Protein AF-B4VS98-F1 (afdb_monomer)

Structure (mmCIF, N/CA/C/O backbone):
data_AF-B4VS98-F1
#
_entry.id   AF-B4VS98-F1
#
loop_
_atom_site.group_PDB
_atom_site.id
_atom_site.type_symbol
_atom_site.label_atom_id
_atom_site.label_alt_id
_atom_site.label_comp_id
_atom_site.label_asym_id
_atom_site.label_entity_id
_atom_site.label_seq_id
_atom_site.pdbx_PDB_ins_code
_atom_site.Cartn_x
_atom_site.Cartn_y
_atom_site.Cartn_z
_atom_site.occupancy
_atom_site.B_iso_or_equiv
_atom_site.auth_seq_id
_atom_site.auth_comp_id
_atom_site.auth_asym_id
_atom_site.auth_atom_id
_atom_site.pdbx_PDB_model_num
ATOM 1 N N . MET A 1 1 ? -3.951 10.977 -19.356 1.00 37.91 1 MET A N 1
ATOM 2 C CA . MET A 1 1 ? -4.788 10.854 -18.147 1.00 37.91 1 MET A CA 1
ATOM 3 C C . MET A 1 1 ? -4.475 9.495 -17.554 1.00 37.91 1 MET A C 1
ATOM 5 O O . MET A 1 1 ? -4.902 8.484 -18.101 1.00 37.91 1 MET A O 1
ATOM 9 N N . GLU A 1 2 ? -3.568 9.469 -16.582 1.00 43.06 2 GLU A N 1
ATOM 10 C CA . GLU A 1 2 ? -3.056 8.234 -15.985 1.00 43.06 2 GLU A CA 1
ATOM 11 C C . GLU A 1 2 ? -4.190 7.572 -15.198 1.00 43.06 2 GLU A C 1
ATOM 13 O O . GLU A 1 2 ? -4.760 8.161 -14.283 1.00 43.06 2 GLU A O 1
ATOM 18 N N . ARG A 1 3 ? -4.609 6.384 -15.646 1.00 45.91 3 ARG A N 1
ATOM 19 C CA . ARG A 1 3 ? -5.697 5.620 -15.032 1.00 45.91 3 ARG A CA 1
ATOM 20 C C . ARG A 1 3 ? -5.155 4.926 -13.791 1.00 45.91 3 ARG A C 1
ATOM 22 O O . ARG A 1 3 ? -4.780 3.762 -13.846 1.00 45.91 3 ARG A O 1
ATOM 29 N N . GLY A 1 4 ? -5.098 5.661 -12.690 1.00 53.59 4 GLY A N 1
ATOM 30 C CA . GLY A 1 4 ? -5.003 5.059 -11.373 1.00 53.59 4 GLY A CA 1
ATOM 31 C C . GLY A 1 4 ? -6.244 4.202 -11.118 1.00 53.59 4 GLY A C 1
ATOM 32 O O . GLY A 1 4 ? -7.369 4.686 -11.257 1.00 53.59 4 GLY A O 1
ATOM 33 N N . PHE A 1 5 ? -6.059 2.915 -10.825 1.00 59.94 5 PHE A N 1
ATOM 34 C CA . PHE A 1 5 ? -7.176 2.016 -10.541 1.00 59.94 5 PHE A CA 1
ATOM 35 C C . PHE A 1 5 ? -7.534 2.099 -9.053 1.00 59.94 5 PHE A C 1
ATOM 37 O O . PHE A 1 5 ? -6.648 1.919 -8.213 1.00 59.94 5 PHE A O 1
ATOM 44 N N . PRO A 1 6 ? -8.806 2.377 -8.712 1.00 66.94 6 PRO A N 1
ATOM 45 C CA . PRO A 1 6 ? -9.226 2.491 -7.328 1.00 66.94 6 PRO A CA 1
ATOM 46 C C . PRO A 1 6 ? -9.362 1.113 -6.675 1.00 66.94 6 PRO A C 1
ATOM 48 O O . PRO A 1 6 ? -10.297 0.369 -6.973 1.00 66.94 6 PRO A O 1
ATOM 51 N N . ASP A 1 7 ? -8.468 0.792 -5.745 1.00 70.19 7 AS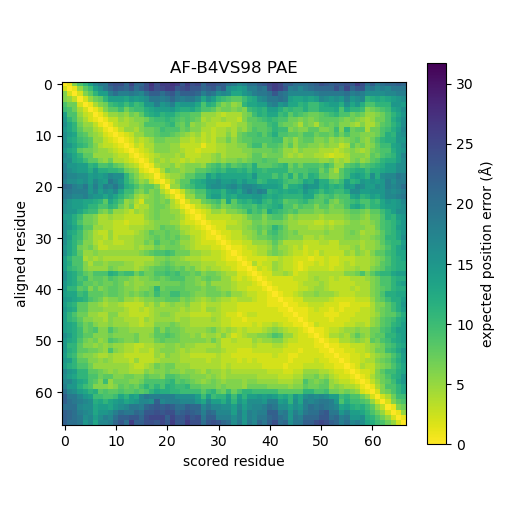P A N 1
ATOM 52 C CA . ASP A 1 7 ? -8.468 -0.475 -5.016 1.00 70.19 7 ASP A CA 1
ATOM 53 C C . ASP A 1 7 ? -8.904 -0.251 -3.557 1.00 70.19 7 ASP A C 1
ATOM 55 O O . ASP A 1 7 ? -8.242 0.484 -2.815 1.00 70.19 7 ASP A O 1
ATOM 59 N N . PRO A 1 8 ? -10.026 -0.842 -3.104 1.00 75.12 8 PRO A N 1
ATOM 60 C CA . PRO A 1 8 ? -10.495 -0.647 -1.741 1.00 75.12 8 PRO A CA 1
ATOM 61 C C . PRO A 1 8 ? -9.703 -1.496 -0.736 1.00 75.12 8 PRO A C 1
ATOM 63 O O . PRO A 1 8 ? -9.436 -2.690 -0.929 1.00 75.12 8 PRO A O 1
ATOM 66 N N . VAL A 1 9 ? -9.390 -0.895 0.410 1.00 76.38 9 VAL A N 1
ATOM 67 C CA . VAL A 1 9 ? -8.738 -1.574 1.539 1.00 76.38 9 VAL A CA 1
ATOM 68 C C . VAL A 1 9 ? -9.665 -2.617 2.169 1.00 76.38 9 VAL A C 1
ATOM 70 O O . VAL A 1 9 ? -10.769 -2.312 2.613 1.00 76.38 9 VAL A O 1
ATOM 73 N N . LYS A 1 10 ? -9.197 -3.862 2.313 1.00 76.75 10 LYS A N 1
ATOM 74 C CA . LYS A 1 10 ? -9.982 -4.963 2.903 1.00 76.75 10 LYS A CA 1
ATOM 75 C C . LYS A 1 10 ? -10.100 -4.860 4.430 1.00 76.75 10 LYS A C 1
ATOM 77 O O . LYS A 1 10 ? -11.073 -5.334 5.017 1.00 76.75 10 LYS A O 1
ATOM 82 N N . SER A 1 11 ? -9.102 -4.268 5.087 1.00 73.38 11 SER A N 1
ATOM 83 C CA . SER A 1 11 ? -9.022 -4.122 6.549 1.00 73.38 11 SER A CA 1
ATOM 84 C C . SER A 1 11 ? -8.065 -2.996 6.931 1.00 73.38 11 SER A C 1
ATOM 86 O O . SER A 1 11 ? -7.066 -2.835 6.233 1.00 73.38 11 SER A O 1
ATOM 88 N N . LYS A 1 12 ? -8.316 -2.298 8.054 1.00 79.06 12 LYS A N 1
ATOM 89 C CA . LYS A 1 12 ? -7.476 -1.189 8.549 1.00 79.06 12 LYS A CA 1
ATOM 90 C C . LYS A 1 12 ? -5.982 -1.491 8.384 1.00 79.06 12 LYS A C 1
ATOM 92 O O . LYS A 1 12 ? -5.501 -2.512 8.883 1.00 79.06 12 LYS A O 1
ATOM 97 N N . THR A 1 13 ? -5.261 -0.610 7.701 1.00 78.19 13 THR A N 1
ATOM 98 C CA . THR A 1 13 ? -3.824 -0.756 7.455 1.00 78.19 13 THR A CA 1
ATOM 99 C C . THR A 1 13 ? -3.110 0.564 7.683 1.00 78.19 13 THR A C 1
ATOM 101 O O . THR A 1 13 ? -3.676 1.633 7.488 1.00 78.19 13 THR A O 1
ATOM 104 N N . ASN A 1 14 ? -1.859 0.491 8.122 1.00 81.19 14 ASN A N 1
ATOM 105 C CA . ASN A 1 14 ? -1.034 1.682 8.267 1.00 81.19 14 ASN A CA 1
ATOM 106 C C . ASN A 1 14 ? -0.345 1.946 6.934 1.00 81.19 14 ASN A C 1
ATOM 108 O O . ASN A 1 14 ? 0.287 1.032 6.394 1.00 81.19 14 ASN A O 1
ATOM 112 N N . LEU A 1 15 ? -0.455 3.177 6.450 1.00 78.31 15 LEU A N 1
ATOM 113 C CA . LEU A 1 15 ? 0.367 3.666 5.361 1.00 78.31 15 LEU A CA 1
ATOM 114 C C . LEU A 1 15 ? 1.815 3.790 5.849 1.00 78.31 15 LEU A C 1
ATOM 116 O O . LEU A 1 15 ? 2.093 4.081 7.022 1.00 78.31 15 LEU A O 1
ATOM 120 N N . ARG A 1 16 ? 2.754 3.494 4.958 1.00 80.12 16 ARG A N 1
ATOM 121 C CA . ARG A 1 16 ? 4.187 3.586 5.228 1.00 80.12 16 ARG A CA 1
ATOM 122 C C . ARG A 1 16 ? 4.843 4.460 4.184 1.00 80.12 16 ARG A C 1
ATOM 124 O O . ARG A 1 16 ? 4.455 4.416 3.028 1.00 80.12 16 ARG A O 1
ATOM 131 N N . SER A 1 17 ? 5.857 5.217 4.579 1.00 73.88 17 SER A N 1
ATOM 132 C CA . SER A 1 17 ? 6.551 6.110 3.646 1.00 73.88 17 SER A CA 1
ATOM 133 C C . SER A 1 17 ? 7.427 5.316 2.672 1.00 73.88 17 SER A C 1
ATOM 135 O O . SER A 1 17 ? 7.744 5.791 1.592 1.00 73.88 17 SER A O 1
ATOM 137 N N . LEU A 1 18 ? 7.831 4.103 3.067 1.00 71.19 18 LEU A N 1
ATOM 138 C CA . LEU A 1 18 ? 8.713 3.206 2.320 1.00 71.19 18 LEU A CA 1
ATOM 139 C C . LEU A 1 18 ? 8.260 1.750 2.492 1.00 71.19 18 LEU A C 1
ATOM 141 O O . LEU A 1 18 ? 7.784 1.373 3.575 1.00 71.19 18 LEU A O 1
ATOM 145 N N . SER A 1 19 ? 8.478 0.931 1.460 1.00 62.94 19 SER A N 1
ATOM 146 C CA . SER A 1 19 ? 8.257 -0.519 1.459 1.00 62.94 19 SER A CA 1
ATOM 147 C C . SER A 1 19 ? 8.930 -1.159 2.688 1.00 62.94 19 SER A C 1
ATOM 149 O O . SER A 1 19 ? 10.145 -1.151 2.878 1.00 62.94 19 SER A O 1
ATOM 151 N N . GLY A 1 20 ? 8.121 -1.636 3.638 1.00 61.91 20 GLY A N 1
ATOM 152 C CA . GLY A 1 20 ? 8.607 -2.331 4.837 1.00 61.91 20 GLY A CA 1
ATOM 153 C C . GLY A 1 20 ? 9.079 -1.470 6.013 1.00 61.91 20 GLY A C 1
ATOM 154 O O . GLY A 1 20 ? 9.321 -2.031 7.082 1.00 61.91 20 GLY A O 1
ATOM 155 N N . ARG A 1 21 ? 9.168 -0.137 5.893 1.00 67.38 21 ARG A N 1
ATOM 156 C CA . ARG A 1 21 ? 9.793 0.722 6.929 1.00 67.38 21 ARG A CA 1
ATOM 157 C C . ARG A 1 21 ? 8.794 1.605 7.689 1.00 67.38 21 ARG A C 1
ATOM 159 O O . ARG A 1 21 ? 7.732 1.119 8.077 1.00 67.38 21 ARG A O 1
ATOM 166 N N . GLN A 1 22 ? 9.171 2.844 8.025 1.00 65.44 22 GLN A N 1
ATOM 167 C CA . GLN A 1 22 ? 8.451 3.707 8.964 1.00 65.44 22 GLN A CA 1
ATOM 168 C C . GLN A 1 22 ? 6.994 3.940 8.541 1.00 65.44 22 GLN A C 1
ATOM 170 O O . GLN A 1 22 ? 6.687 4.193 7.377 1.00 65.44 22 GLN A O 1
ATOM 175 N N . LYS A 1 23 ? 6.096 3.827 9.525 1.00 68.81 23 LYS A N 1
ATOM 176 C CA . LYS A 1 23 ? 4.682 4.189 9.393 1.00 68.81 23 LYS A CA 1
ATOM 177 C C . LYS A 1 23 ? 4.607 5.705 9.207 1.00 68.81 23 LYS A C 1
ATOM 179 O O . LYS A 1 23 ? 5.246 6.415 9.978 1.00 68.81 23 LYS A O 1
ATOM 184 N N . THR A 1 24 ? 3.810 6.189 8.258 1.00 67.38 24 THR A N 1
ATOM 185 C CA . THR A 1 24 ? 3.552 7.637 8.113 1.00 67.38 24 THR A CA 1
ATOM 186 C C . THR A 1 24 ? 2.703 8.183 9.263 1.00 67.38 24 THR A C 1
ATOM 188 O O . THR A 1 24 ? 2.621 9.387 9.45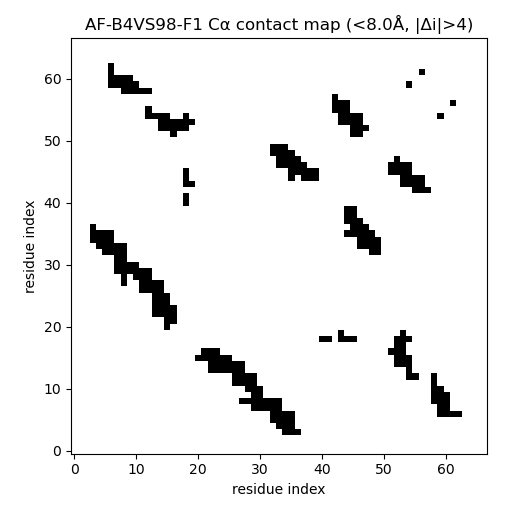4 1.00 67.38 24 THR A O 1
ATOM 191 N N . GLY A 1 25 ? 2.065 7.299 10.039 1.00 68.75 25 GLY A N 1
ATOM 192 C CA . GLY A 1 25 ? 1.046 7.659 11.027 1.00 68.75 25 GLY A CA 1
ATOM 193 C C . GLY A 1 25 ? -0.363 7.683 10.429 1.00 68.75 25 GLY A C 1
ATOM 194 O O . GLY A 1 25 ? -1.338 7.574 11.169 1.00 68.75 25 GLY A O 1
ATOM 195 N N . THR A 1 26 ? -0.477 7.712 9.099 1.00 77.12 26 THR A N 1
ATOM 196 C CA . THR A 1 26 ? -1.751 7.646 8.384 1.00 77.12 26 THR A CA 1
ATOM 197 C C . THR A 1 26 ? -2.301 6.220 8.427 1.00 77.12 26 THR A C 1
ATOM 199 O O . THR A 1 26 ? -1.660 5.256 7.995 1.00 77.12 26 THR A O 1
ATOM 202 N N . VAL A 1 27 ? -3.511 6.068 8.964 1.00 80.62 27 VAL A N 1
ATOM 203 C CA . VAL A 1 27 ? -4.230 4.790 9.006 1.00 80.62 27 VAL A CA 1
ATOM 204 C C . VAL A 1 27 ? -5.317 4.812 7.946 1.00 80.62 27 VAL A C 1
ATOM 206 O O . VAL A 1 27 ? -6.289 5.555 8.056 1.00 80.62 27 VAL A O 1
ATOM 209 N N . LEU A 1 28 ? -5.177 3.950 6.947 1.00 82.25 28 LEU A N 1
ATOM 210 C CA . LEU A 1 28 ? -6.200 3.727 5.938 1.00 82.25 28 LEU A CA 1
ATOM 211 C C . LEU A 1 28 ? -7.268 2.820 6.539 1.00 82.25 28 LEU A C 1
ATOM 213 O O . LEU A 1 28 ? -6.970 1.747 7.083 1.00 82.25 28 LEU A O 1
ATOM 217 N N . GLN A 1 29 ? -8.517 3.272 6.489 1.00 82.50 29 GLN A N 1
ATOM 218 C CA . GLN A 1 29 ? -9.636 2.501 7.001 1.00 82.50 29 GLN A CA 1
ATOM 219 C C . GLN A 1 29 ? -10.044 1.419 6.002 1.00 82.50 29 GLN A C 1
ATOM 221 O O . GLN A 1 29 ? -9.591 1.371 4.862 1.00 82.50 29 GLN A O 1
ATOM 226 N N . LYS A 1 30 ? -10.885 0.495 6.461 1.00 78.69 30 LYS A N 1
ATOM 227 C CA . LYS A 1 30 ? -11.530 -0.452 5.556 1.00 78.69 30 LYS A CA 1
ATOM 228 C C . LYS A 1 30 ? -12.388 0.332 4.551 1.00 78.69 30 LYS A C 1
ATOM 230 O O . LYS A 1 30 ? -12.974 1.341 4.924 1.00 78.69 30 LYS A O 1
ATOM 235 N N . ASP A 1 31 ? -12.425 -0.141 3.309 1.00 78.19 31 ASP A N 1
ATOM 236 C CA . ASP A 1 31 ? -13.131 0.471 2.180 1.00 78.19 31 ASP A CA 1
ATOM 237 C C . ASP A 1 31 ? -12.598 1.863 1.784 1.00 78.19 31 ASP A C 1
ATOM 239 O O . ASP A 1 31 ? -13.169 2.518 0.917 1.00 78.19 31 ASP A O 1
ATOM 243 N N . THR A 1 32 ? -11.460 2.302 2.345 1.00 80.12 32 THR A N 1
ATOM 244 C CA . THR A 1 32 ? -10.728 3.451 1.805 1.00 80.12 32 THR A CA 1
ATOM 245 C C . THR A 1 32 ? -10.275 3.125 0.388 1.00 80.12 32 THR A C 1
ATOM 247 O O . THR A 1 32 ? -9.651 2.087 0.155 1.00 80.12 32 THR A O 1
ATOM 250 N N . GLN A 1 33 ? -10.620 4.010 -0.541 1.00 79.19 33 GLN A N 1
ATOM 251 C CA . GLN A 1 33 ? -10.277 3.911 -1.949 1.00 79.19 33 GLN A CA 1
ATOM 252 C C . GLN A 1 33 ? -8.840 4.386 -2.135 1.00 79.19 33 GLN A C 1
ATOM 254 O O . GLN A 1 33 ? -8.496 5.490 -1.712 1.00 79.19 33 GLN A O 1
ATOM 259 N N . LEU A 1 34 ? -8.003 3.528 -2.707 1.00 79.56 34 LEU A N 1
ATOM 260 C CA . LEU A 1 34 ? -6.594 3.815 -2.917 1.00 79.56 34 LEU A CA 1
ATOM 261 C C . LEU A 1 34 ? -6.280 3.833 -4.394 1.00 79.56 34 LEU A C 1
ATOM 263 O O . LEU A 1 34 ? -6.793 3.002 -5.140 1.00 79.56 34 LEU A O 1
ATOM 267 N N . THR A 1 35 ? -5.376 4.716 -4.786 1.00 82.94 35 THR A N 1
ATOM 268 C CA . THR A 1 35 ? -4.864 4.737 -6.151 1.00 82.94 35 THR A CA 1
ATOM 269 C C . THR A 1 35 ? -3.526 4.029 -6.176 1.00 82.94 35 THR A C 1
ATOM 271 O O . THR A 1 35 ? -2.533 4.568 -5.692 1.00 82.94 35 THR A O 1
ATOM 274 N N . ILE A 1 36 ? -3.503 2.811 -6.715 1.00 80.56 36 ILE A N 1
ATOM 275 C CA . ILE A 1 36 ? -2.274 2.029 -6.874 1.00 80.56 36 ILE A CA 1
ATOM 276 C C . ILE A 1 36 ? -1.501 2.565 -8.085 1.00 80.56 36 ILE A C 1
ATOM 278 O O . ILE A 1 36 ? -2.075 2.718 -9.163 1.00 80.56 36 ILE A O 1
ATOM 282 N N . THR A 1 37 ? -0.203 2.833 -7.920 1.00 80.19 37 THR A N 1
ATOM 283 C CA . THR A 1 37 ? 0.671 3.290 -9.022 1.00 80.19 37 THR A CA 1
ATOM 284 C C . THR A 1 37 ? 1.089 2.146 -9.946 1.00 80.19 37 THR A C 1
ATOM 286 O O . THR A 1 37 ? 1.446 2.375 -11.097 1.00 80.19 37 THR A O 1
ATOM 289 N N . GLY A 1 38 ? 1.015 0.906 -9.456 1.00 76.19 38 GLY A N 1
ATOM 290 C CA . GLY A 1 38 ? 1.441 -0.310 -10.154 1.00 76.19 38 GLY A CA 1
ATOM 291 C C . GLY A 1 38 ? 2.806 -0.824 -9.697 1.00 76.19 38 GLY A C 1
ATOM 292 O O . GLY A 1 38 ? 3.206 -1.912 -10.105 1.00 76.19 38 GLY A O 1
ATOM 293 N N . ASN A 1 39 ? 3.497 -0.090 -8.819 1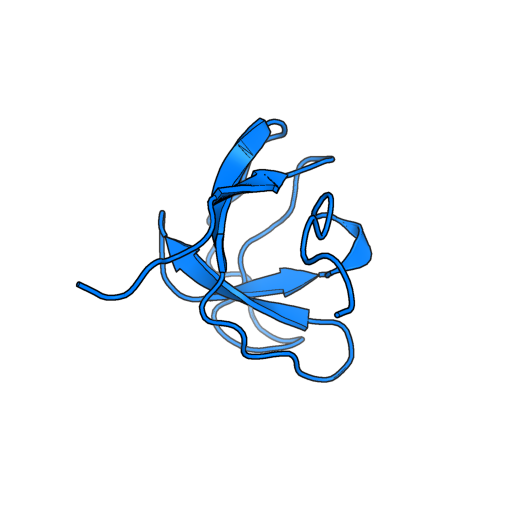.00 80.75 39 ASN A N 1
ATOM 294 C CA . ASN A 1 39 ? 4.755 -0.539 -8.237 1.00 80.75 39 ASN A CA 1
ATOM 295 C C . ASN A 1 39 ? 4.497 -1.511 -7.079 1.00 80.75 39 ASN A C 1
ATOM 297 O O . ASN A 1 39 ? 3.722 -1.233 -6.161 1.00 80.75 39 ASN A O 1
ATOM 301 N N . GLU A 1 40 ? 5.172 -2.658 -7.122 1.00 83.50 40 GLU A N 1
ATOM 302 C CA . GLU A 1 40 ? 5.141 -3.676 -6.076 1.00 83.50 40 GLU A CA 1
ATOM 303 C C . GLU A 1 40 ? 6.568 -4.057 -5.677 1.00 83.50 40 GLU A C 1
ATOM 305 O O . GLU A 1 40 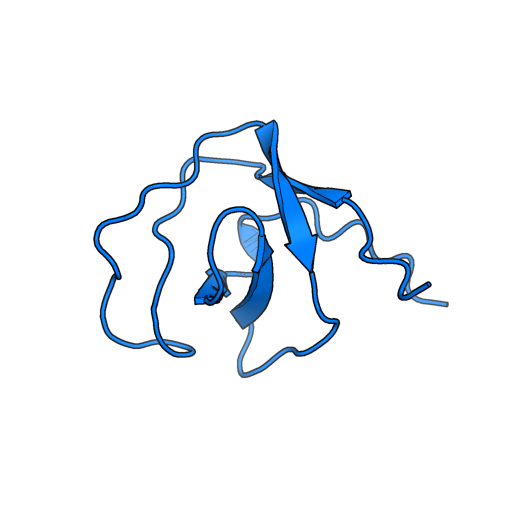? 7.414 -4.326 -6.526 1.00 83.50 40 GLU A O 1
ATOM 310 N N . GLU A 1 41 ? 6.833 -4.114 -4.375 1.00 82.69 41 GLU A N 1
ATOM 311 C CA . GLU A 1 41 ? 8.143 -4.448 -3.830 1.00 82.69 41 GLU A CA 1
ATOM 312 C C . GLU A 1 41 ? 7.983 -5.322 -2.586 1.00 82.69 41 GLU A C 1
ATOM 314 O O . GLU A 1 41 ? 7.387 -4.904 -1.596 1.00 82.69 41 GLU A O 1
ATOM 319 N N . ASN A 1 42 ? 8.525 -6.544 -2.600 1.00 82.69 42 ASN A N 1
ATOM 320 C CA . ASN A 1 42 ? 8.531 -7.440 -1.433 1.00 82.69 42 ASN A CA 1
ATOM 321 C C . ASN A 1 42 ? 7.140 -7.635 -0.776 1.00 82.69 42 ASN A C 1
ATOM 323 O O . ASN A 1 42 ? 7.027 -7.708 0.449 1.00 82.69 42 ASN A O 1
ATOM 327 N N . GLY A 1 43 ? 6.067 -7.686 -1.577 1.00 80.88 43 GLY A N 1
ATOM 328 C CA . GLY A 1 43 ? 4.684 -7.807 -1.088 1.00 80.88 43 GLY A CA 1
ATOM 329 C C . GLY A 1 43 ? 4.053 -6.497 -0.595 1.00 80.88 43 GLY A C 1
ATOM 330 O O . GLY A 1 43 ? 2.936 -6.512 -0.065 1.00 80.88 43 GLY A O 1
ATOM 331 N N . TRP A 1 44 ? 4.736 -5.368 -0.778 1.00 84.94 44 TRP A N 1
ATOM 332 C CA . TRP A 1 44 ? 4.190 -4.024 -0.624 1.00 84.94 44 TRP A CA 1
ATOM 333 C C . TRP A 1 44 ? 3.743 -3.480 -1.970 1.00 84.94 44 TRP A C 1
ATOM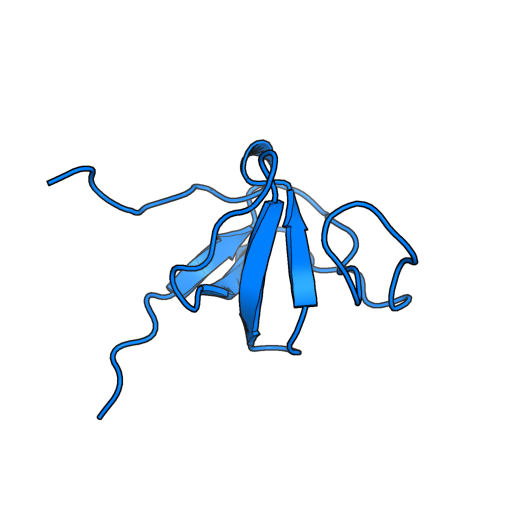 335 O O . TRP A 1 44 ? 4.444 -3.647 -2.955 1.00 84.94 44 TRP A O 1
ATOM 345 N N . ILE A 1 45 ? 2.613 -2.789 -1.988 1.00 83.44 45 ILE A N 1
ATOM 346 C CA . ILE A 1 45 ? 2.120 -2.041 -3.138 1.00 83.44 45 ILE A CA 1
ATOM 347 C C . ILE A 1 45 ? 2.301 -0.560 -2.843 1.00 83.44 45 ILE A C 1
ATOM 349 O O . ILE A 1 45 ? 1.971 -0.108 -1.743 1.00 83.44 45 ILE A O 1
ATOM 353 N N . GLU A 1 46 ? 2.811 0.178 -3.815 1.00 85.12 46 GLU A N 1
ATOM 354 C CA . GLU A 1 46 ? 2.846 1.630 -3.773 1.00 85.12 46 GLU A CA 1
ATOM 355 C C . GLU A 1 46 ? 1.494 2.214 -4.203 1.00 85.12 46 GLU A C 1
ATOM 357 O O . GLU A 1 46 ? 0.870 1.797 -5.185 1.00 85.12 46 GLU A O 1
ATOM 362 N N . ILE A 1 47 ? 1.042 3.201 -3.443 1.00 84.81 47 ILE A N 1
ATOM 363 C CA . ILE A 1 47 ? -0.134 4.007 -3.724 1.00 84.81 47 ILE A CA 1
ATOM 364 C C . ILE A 1 47 ? 0.269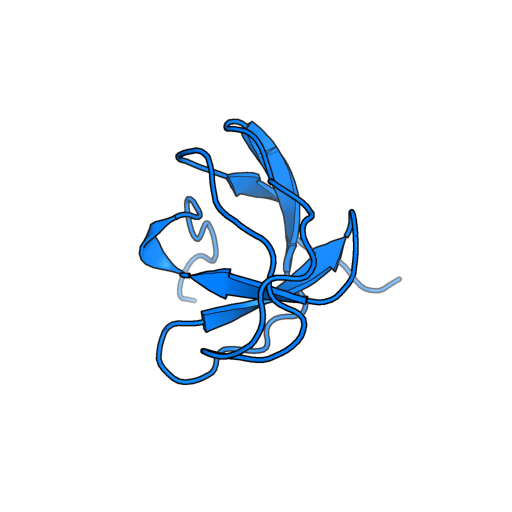 5.468 -3.882 1.00 84.81 47 ILE A C 1
ATOM 366 O O . ILE A 1 47 ? 1.249 5.904 -3.282 1.00 84.81 47 ILE A O 1
ATOM 370 N N . SER A 1 48 ? -0.509 6.224 -4.653 1.00 83.94 48 SER A N 1
ATOM 371 C CA . SER A 1 48 ? -0.384 7.681 -4.778 1.00 83.94 48 SER A CA 1
ATOM 372 C C . SER A 1 48 ? -1.492 8.436 -4.044 1.00 83.94 48 SER A C 1
ATOM 374 O O . SER A 1 48 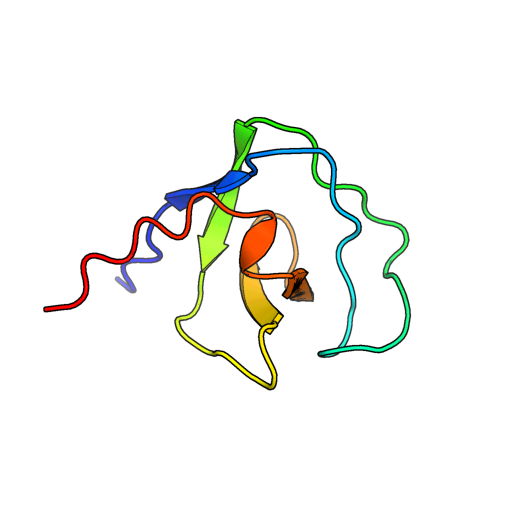? -1.303 9.603 -3.713 1.00 83.94 48 SER A O 1
ATOM 376 N N . GLU A 1 49 ? -2.641 7.801 -3.792 1.00 79.81 49 GLU A N 1
ATOM 377 C CA . GLU A 1 49 ? -3.788 8.429 -3.125 1.00 79.81 49 GLU A CA 1
ATOM 378 C C . GLU A 1 49 ? -4.382 7.497 -2.061 1.00 79.81 49 GLU A C 1
ATOM 380 O O . GLU A 1 49 ? -4.379 6.275 -2.262 1.00 79.81 49 GLU A O 1
ATOM 385 N N . PRO A 1 50 ? -4.929 8.037 -0.950 1.00 72.88 50 PRO A N 1
ATOM 386 C CA . PRO A 1 50 ? -5.086 9.466 -0.616 1.00 72.88 50 PRO A CA 1
ATOM 387 C C . PRO A 1 50 ? -3.783 10.188 -0.241 1.00 72.88 50 PRO A C 1
ATOM 389 O O . PRO A 1 50 ? -3.725 11.410 -0.292 1.00 72.88 50 PRO A O 1
ATOM 392 N N . GLU A 1 51 ? -2.737 9.441 0.097 1.00 81.00 51 GLU A N 1
ATOM 393 C CA . GLU A 1 51 ? -1.376 9.949 0.256 1.00 81.00 51 GLU A CA 1
ATOM 394 C C . GLU A 1 51 ? -0.399 8.954 -0.372 1.00 81.00 51 GLU A C 1
ATOM 396 O O . GLU A 1 51 ? -0.648 7.742 -0.302 1.00 81.00 51 GLU A O 1
ATOM 401 N N . PRO A 1 52 ? 0.719 9.433 -0.946 1.00 82.62 52 PRO A N 1
ATOM 402 C CA . PRO A 1 52 ? 1.721 8.558 -1.514 1.00 82.62 52 PRO A CA 1
ATOM 403 C C . PRO A 1 52 ? 2.399 7.723 -0.426 1.00 82.62 52 PRO A C 1
ATOM 405 O O . PRO A 1 52 ? 2.807 8.230 0.622 1.00 82.62 52 PRO A O 1
ATOM 408 N N . GLY A 1 53 ? 2.539 6.427 -0.675 1.00 85.38 53 GLY A N 1
ATOM 409 C CA . GLY A 1 53 ? 3.209 5.524 0.248 1.00 85.38 53 GLY A CA 1
ATOM 410 C C . GLY A 1 53 ? 3.018 4.061 -0.107 1.00 85.38 53 GLY A C 1
ATOM 411 O O . GLY A 1 53 ? 2.558 3.710 -1.183 1.00 85.38 53 GLY A O 1
ATOM 412 N N . TRP A 1 54 ? 3.374 3.190 0.826 1.00 86.38 54 TRP A N 1
ATOM 413 C CA . TRP A 1 54 ? 3.414 1.749 0.643 1.00 86.38 54 TRP A CA 1
ATOM 414 C C . TRP A 1 54 ? 2.482 1.045 1.623 1.00 86.38 54 TRP A C 1
ATOM 416 O O . TRP A 1 54 ? 2.458 1.336 2.824 1.00 86.38 54 TRP A O 1
ATOM 426 N N . ILE A 1 55 ? 1.739 0.065 1.117 1.00 82.69 55 ILE A N 1
ATOM 427 C CA . ILE A 1 55 ? 0.800 -0.754 1.888 1.00 82.69 55 ILE A CA 1
ATOM 428 C C . ILE A 1 55 ? 1.016 -2.232 1.612 1.00 82.69 55 ILE A C 1
ATOM 430 O O . ILE A 1 55 ? 1.471 -2.628 0.547 1.00 82.69 55 ILE A O 1
ATOM 434 N N . TRP A 1 56 ? 0.684 -3.078 2.579 1.00 81.81 56 TRP A N 1
ATO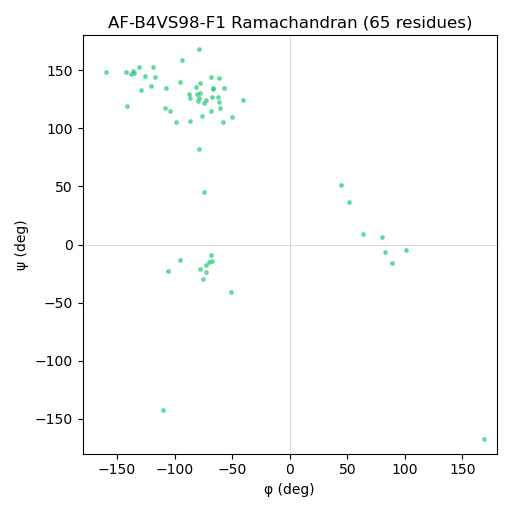M 435 C CA . TRP A 1 56 ? 0.850 -4.515 2.405 1.00 81.81 56 TRP A CA 1
ATOM 436 C C . TRP A 1 56 ? -0.212 -5.059 1.444 1.00 81.81 56 TRP A C 1
ATOM 438 O O . TRP A 1 56 ? -1.405 -4.917 1.719 1.00 81.81 56 TRP A O 1
ATOM 448 N N . LYS A 1 57 ? 0.203 -5.737 0.371 1.00 78.69 57 LYS A N 1
ATOM 449 C CA . LYS A 1 57 ? -0.675 -6.273 -0.686 1.00 78.69 57 LYS A CA 1
ATOM 450 C C . LYS A 1 57 ? -1.832 -7.110 -0.156 1.00 78.69 57 LYS A C 1
ATOM 452 O O . LYS A 1 57 ? -2.966 -6.979 -0.585 1.00 78.69 57 LYS A O 1
ATOM 457 N N . HIS A 1 58 ? -1.583 -7.938 0.855 1.00 79.38 58 HIS A N 1
ATOM 458 C CA . HIS A 1 58 ? -2.626 -8.791 1.435 1.00 79.38 58 HIS A CA 1
ATOM 459 C C . HIS A 1 58 ? -3.717 -7.998 2.202 1.00 79.38 58 HIS A C 1
ATOM 461 O O . HIS A 1 58 ? -4.718 -8.559 2.658 1.00 79.38 58 HIS A O 1
ATOM 467 N N . ARG A 1 59 ? -3.523 -6.690 2.417 1.00 75.12 59 ARG A N 1
ATOM 468 C CA . ARG A 1 59 ? -4.498 -5.800 3.067 1.00 75.12 59 ARG A CA 1
ATOM 469 C C . ARG A 1 59 ? -5.372 -5.047 2.064 1.00 75.12 59 ARG A C 1
ATOM 471 O O . ARG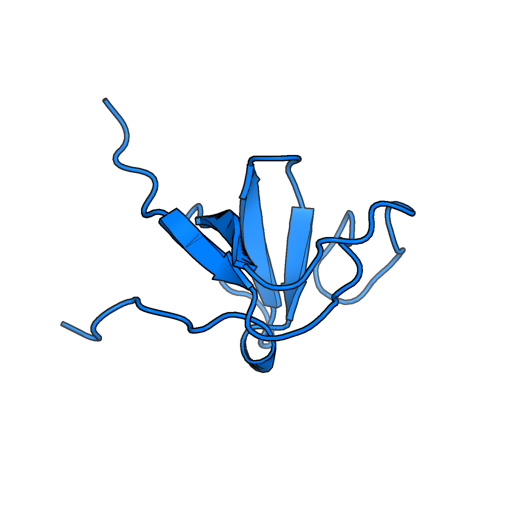 A 1 59 ? -6.403 -4.515 2.480 1.00 75.12 59 ARG A O 1
ATOM 478 N N . THR A 1 60 ? -5.016 -5.038 0.784 1.00 72.88 60 THR A N 1
ATOM 479 C CA . THR A 1 60 ? -5.872 -4.553 -0.303 1.00 72.88 60 THR A CA 1
ATOM 480 C C . THR A 1 60 ? -6.646 -5.713 -0.915 1.00 72.88 60 THR A C 1
ATOM 482 O O . THR A 1 60 ? -6.291 -6.880 -0.728 1.00 72.88 60 THR A O 1
ATOM 485 N N . LYS A 1 61 ? -7.764 -5.425 -1.595 1.00 64.94 61 LYS A N 1
ATOM 486 C CA . LYS A 1 61 ? -8.424 -6.462 -2.400 1.00 64.94 61 LYS A CA 1
ATOM 487 C C . LYS A 1 61 ? -7.571 -6.869 -3.604 1.00 64.94 61 LYS A C 1
ATOM 489 O O . LYS A 1 61 ? -7.831 -7.941 -4.141 1.00 64.94 61 LYS A O 1
ATOM 494 N N . ASN A 1 62 ? -6.538 -6.082 -3.930 1.00 60.34 62 ASN A N 1
ATOM 495 C CA . ASN A 1 62 ? -5.614 -6.314 -5.030 1.00 60.34 62 ASN A CA 1
ATOM 496 C C . ASN A 1 62 ? -6.409 -6.716 -6.270 1.00 60.34 62 ASN A C 1
ATOM 498 O O . ASN A 1 62 ? -6.164 -7.764 -6.869 1.00 60.34 62 ASN A O 1
ATOM 502 N N . THR A 1 63 ? -7.416 -5.904 -6.600 1.00 52.44 63 THR A N 1
ATOM 503 C CA . THR A 1 63 ? -8.228 -6.042 -7.810 1.00 52.44 63 THR A CA 1
ATOM 504 C C . THR A 1 63 ? -7.439 -5.591 -9.038 1.00 52.44 63 THR A C 1
ATOM 506 O O . THR A 1 63 ? -7.954 -4.906 -9.911 1.00 52.44 63 THR A O 1
ATOM 509 N N . CYS A 1 64 ? -6.185 -6.024 -9.141 1.00 48.59 64 CYS A N 1
ATOM 510 C CA . CYS A 1 64 ? -5.488 -6.100 -10.408 1.00 48.59 64 CYS A CA 1
ATOM 511 C C . CYS A 1 64 ? -5.853 -7.467 -11.001 1.00 48.59 64 CYS A C 1
ATOM 513 O O . CYS A 1 64 ? -5.385 -8.484 -10.475 1.00 48.59 64 CYS A O 1
ATOM 515 N N . PRO A 1 65 ? -6.706 -7.549 -12.040 1.00 44.06 65 PRO A N 1
ATOM 516 C CA . PRO A 1 65 ? -6.789 -8.775 -12.811 1.00 44.06 65 PRO A CA 1
ATOM 517 C C . PRO A 1 65 ? -5.396 -9.007 -13.394 1.00 44.06 65 PRO A C 1
ATOM 519 O O . PRO A 1 65 ? -4.873 -8.162 -14.120 1.00 44.06 65 PRO A O 1
ATOM 522 N N . ALA A 1 66 ? -4.772 -10.119 -13.008 1.00 41.59 66 ALA A N 1
ATOM 523 C CA . ALA A 1 66 ? -3.635 -10.647 -13.738 1.00 41.59 66 ALA A CA 1
ATOM 524 C C . ALA A 1 66 ? -4.129 -10.889 -15.164 1.00 41.59 66 ALA A C 1
ATOM 526 O O . ALA A 1 66 ? -4.950 -11.781 -15.383 1.00 41.59 66 ALA A O 1
ATOM 527 N N . ASN A 1 67 ? -3.720 -10.023 -16.082 1.00 39.03 67 ASN A N 1
ATOM 528 C CA . ASN A 1 67 ? -3.889 -10.243 -17.505 1.00 39.03 67 ASN A CA 1
ATOM 529 C C . ASN A 1 67 ? -2.562 -10.744 -18.059 1.00 39.03 67 ASN A C 1
ATOM 531 O O . ASN A 1 67 ? -1.526 -10.165 -17.657 1.00 39.03 67 ASN A O 1
#

Organism: NCBI:txid118168

Foldseek 3Di:
DDDQDWWFFQAWWFFAAEDPDDGPPDIQGGRRTWGFPPDDDPQWTFTPPPHTGITHNVRIPVPPPPD

Secondary structure (DSSP, 8-state):
----EEEEBSS-EEEESSTTS-EEEEEEPTT-EEEEEEEEETTEEEEEESSSEEEEGGGB-------

pLDDT: mean 72.6, std 12.7, range [37.91, 86.38]

Nearest PDB structures (foldseek):
  8alu-assembly1_A  TM=7.813E-01  e=1.128E-01  Lactobacillus acidophilus
  2evr-assembly1_A  TM=7.791E-01  e=1.704E-01  Nostoc punctiforme PCC 73102
  2drk-assembly2_A  TM=6.973E-01  e=1.515E-01  Acanthamoeba castellanii
  2drm-assembly1_A  TM=7.315E-01  e=3.073E-01  Acanthamoeba
  4rug-assembly2_B  TM=5.793E-01  e=5.224E-01  Homo sapiens

Radius of gyration: 10.75 Å; Cα contacts (8 Å, |Δi|>4): 147; chains: 1; bounding box: 23×22×29 Å

Solvent-accessible surface area (backbone atoms only — not comparable to full-atom values): 3844 Å² total; per-residue (Å²): 131,86,82,59,52,75,38,39,23,69,40,71,41,62,34,11,69,40,72,92,55,61,66,67,78,49,68,46,45,55,66,39,65,25,25,43,74,78,51,72,51,99,63,19,31,35,26,57,32,92,57,66,24,19,36,54,42,90,38,37,65,62,79,65,79,89,122

Mean predicted aligned error: 8.28 Å

Sequence (67 aa):
MERGFPDPVKSKTNLRSLSGRQKTGTVLQKDTQLTITGNEENGWIEISEPEPGWIWKHRTKNTCPAN